Protein AF-A0A3R7Z400-F1 (afdb_monomer_lite)

Radius of gyration: 12.19 Å; chains: 1; bounding box: 22×30×29 Å

pLDDT: mean 96.58, std 5.38, range [64.12, 98.81]

Structure (mmCIF, N/CA/C/O backbone):
data_AF-A0A3R7Z400-F1
#
_entry.id   AF-A0A3R7Z400-F1
#
loop_
_atom_site.group_PDB
_atom_site.id
_atom_site.type_symbol
_atom_site.label_atom_id
_atom_site.label_alt_id
_atom_site.label_comp_id
_atom_site.label_asym_id
_atom_site.label_entity_id
_atom_site.label_seq_id
_atom_site.pdbx_PDB_ins_code
_atom_site.Cartn_x
_atom_site.Cartn_y
_atom_site.Cartn_z
_atom_site.occupancy
_atom_site.B_iso_or_equiv
_atom_site.auth_seq_id
_atom_site.auth_comp_id
_atom_site.auth_asym_id
_atom_site.auth_atom_id
_atom_site.pdbx_PDB_model_num
ATOM 1 N N . GLN A 1 1 ? 0.613 15.675 -9.054 1.00 64.12 1 GLN A N 1
ATOM 2 C CA . GLN A 1 1 ? 1.983 16.115 -8.707 1.00 64.12 1 GLN A CA 1
ATOM 3 C C . GLN A 1 1 ? 3.035 15.364 -9.514 1.00 64.12 1 GLN A C 1
ATOM 5 O O . GLN A 1 1 ? 2.798 14.200 -9.825 1.00 64.12 1 GLN A O 1
ATOM 10 N N . PRO A 1 2 ? 4.183 15.994 -9.834 1.00 85.12 2 PRO A N 1
ATOM 11 C CA . PRO A 1 2 ? 5.251 15.403 -10.651 1.00 85.12 2 PRO A CA 1
ATOM 12 C C . PRO A 1 2 ? 5.739 14.035 -10.152 1.00 85.12 2 PRO A C 1
ATOM 14 O O . PRO A 1 2 ? 5.964 13.144 -10.963 1.00 85.12 2 PRO A O 1
ATOM 17 N N . ALA A 1 3 ? 5.814 13.834 -8.829 1.00 88.69 3 ALA A N 1
ATOM 18 C CA . ALA A 1 3 ? 6.249 12.575 -8.216 1.00 88.69 3 ALA A CA 1
ATOM 19 C C . ALA A 1 3 ? 5.414 11.360 -8.661 1.00 88.69 3 ALA A C 1
ATOM 21 O O . ALA A 1 3 ? 5.973 10.337 -9.047 1.00 88.69 3 ALA A O 1
ATOM 22 N N . ARG A 1 4 ? 4.080 11.499 -8.710 1.00 92.75 4 ARG A N 1
ATOM 23 C CA . ARG A 1 4 ? 3.174 10.433 -9.172 1.00 92.75 4 ARG A CA 1
ATOM 24 C C . ARG A 1 4 ? 3.480 10.023 -10.614 1.00 92.75 4 ARG A C 1
ATOM 26 O O . ARG A 1 4 ? 3.479 8.839 -10.931 1.00 92.75 4 ARG A O 1
ATOM 33 N N . ASN A 1 5 ? 3.761 10.996 -11.479 1.00 94.25 5 ASN A N 1
ATOM 34 C CA . ASN A 1 5 ? 4.049 10.731 -12.887 1.00 94.25 5 ASN A CA 1
ATOM 35 C C . ASN A 1 5 ? 5.394 10.015 -13.060 1.00 94.25 5 ASN A C 1
ATOM 37 O O . ASN A 1 5 ? 5.481 9.093 -13.864 1.00 94.25 5 ASN A O 1
ATOM 41 N N . TYR A 1 6 ? 6.419 10.395 -12.290 1.00 95.75 6 TYR A N 1
ATOM 42 C CA . TYR A 1 6 ? 7.712 9.706 -12.325 1.00 95.75 6 TYR A CA 1
ATOM 43 C C . TYR A 1 6 ? 7.610 8.261 -11.843 1.00 95.75 6 TYR A C 1
ATOM 45 O O . TYR A 1 6 ? 8.155 7.376 -12.494 1.00 95.75 6 TYR A O 1
ATOM 53 N N . LEU A 1 7 ? 6.875 8.014 -10.755 1.00 96.31 7 LEU A N 1
ATOM 54 C CA . LEU A 1 7 ? 6.661 6.660 -10.245 1.00 96.31 7 LEU A CA 1
ATOM 55 C C . LEU A 1 7 ? 5.898 5.788 -11.247 1.00 96.31 7 LEU A C 1
ATOM 57 O O . LEU A 1 7 ? 6.312 4.665 -11.502 1.00 96.31 7 LEU A O 1
ATOM 61 N N . ARG A 1 8 ? 4.844 6.320 -11.880 1.00 95.75 8 ARG A N 1
ATOM 62 C CA . ARG A 1 8 ? 4.106 5.595 -12.927 1.00 95.75 8 ARG A CA 1
ATOM 63 C C . ARG A 1 8 ? 4.973 5.272 -14.138 1.00 95.75 8 ARG A C 1
ATOM 65 O O . ARG A 1 8 ? 4.973 4.138 -14.588 1.00 95.75 8 ARG A O 1
ATOM 72 N N . LYS A 1 9 ? 5.744 6.242 -14.630 1.00 96.94 9 LYS A N 1
ATOM 73 C CA . LYS A 1 9 ? 6.653 6.013 -15.758 1.00 96.94 9 LYS A CA 1
ATOM 74 C C . LYS A 1 9 ? 7.751 5.006 -15.409 1.00 96.94 9 LYS A C 1
ATOM 76 O O . LYS A 1 9 ? 8.128 4.204 -16.249 1.00 96.94 9 LYS A O 1
ATOM 81 N N . GLY A 1 10 ? 8.278 5.055 -14.185 1.00 95.94 10 GLY A N 1
ATOM 82 C CA . GLY A 1 10 ? 9.242 4.064 -13.708 1.00 95.94 10 GLY A CA 1
ATOM 83 C C . GLY A 1 10 ? 8.645 2.660 -13.699 1.00 95.94 10 GLY A C 1
ATOM 84 O O . GLY A 1 10 ? 9.270 1.730 -14.192 1.00 95.94 10 GLY A O 1
ATOM 85 N N . TRP A 1 11 ? 7.401 2.537 -13.248 1.00 96.88 11 TRP A N 1
ATOM 86 C CA . TRP A 1 11 ? 6.688 1.267 -13.239 1.00 96.88 11 TRP A CA 1
ATOM 87 C C . TRP A 1 11 ? 6.368 0.733 -14.638 1.00 96.88 11 TRP A C 1
ATOM 89 O O . TRP A 1 11 ? 6.474 -0.460 -14.878 1.00 96.88 11 TRP A O 1
ATOM 99 N N . GLU A 1 12 ? 6.050 1.607 -15.594 1.00 96.81 12 GLU A N 1
ATOM 100 C CA . GLU A 1 12 ? 5.898 1.217 -17.004 1.00 96.81 12 GLU A CA 1
ATOM 101 C C . GLU A 1 12 ? 7.188 0.611 -17.588 1.00 96.81 12 GLU A C 1
ATOM 103 O O . GLU A 1 12 ? 7.119 -0.215 -18.496 1.00 96.81 12 GLU A O 1
ATOM 108 N N . LEU A 1 13 ? 8.360 1.017 -17.084 1.00 97.81 13 LEU A N 1
ATOM 109 C CA . LEU A 1 13 ? 9.662 0.495 -17.513 1.00 97.81 13 LEU A CA 1
ATOM 110 C C . LEU A 1 13 ? 10.070 -0.789 -16.778 1.00 97.81 13 LEU A C 1
ATOM 112 O O . LEU A 1 13 ? 10.866 -1.558 -17.312 1.00 97.81 13 LEU A O 1
ATOM 116 N N . ASP A 1 14 ? 9.556 -1.001 -15.570 1.00 96.81 14 ASP A N 1
ATOM 117 C CA . ASP A 1 14 ? 9.875 -2.134 -14.700 1.00 96.81 14 ASP A CA 1
ATOM 118 C C . ASP A 1 14 ? 8.599 -2.596 -13.960 1.00 96.81 14 ASP A C 1
ATOM 120 O O . ASP A 1 14 ? 8.398 -2.274 -12.782 1.00 96.81 14 ASP A O 1
ATOM 124 N N . PRO A 1 15 ? 7.684 -3.290 -14.672 1.00 96.06 15 PRO A N 1
ATOM 125 C CA . PRO A 1 15 ? 6.342 -3.617 -14.182 1.00 96.06 15 PRO A CA 1
ATOM 126 C C . PRO A 1 15 ? 6.334 -4.596 -13.005 1.00 96.06 15 PRO A C 1
ATOM 128 O O . PRO A 1 15 ? 5.387 -4.588 -12.220 1.00 96.06 15 PRO A O 1
ATOM 131 N N . ASP A 1 16 ? 7.391 -5.395 -12.852 1.00 96.75 16 ASP A N 1
ATOM 132 C CA . ASP A 1 16 ? 7.500 -6.434 -11.822 1.00 96.75 16 ASP A CA 1
ATOM 133 C C . ASP A 1 16 ? 8.034 -5.892 -10.485 1.00 96.75 16 ASP A C 1
ATOM 135 O O . ASP A 1 16 ? 8.084 -6.600 -9.476 1.00 96.75 16 ASP A O 1
ATOM 139 N N . ASN A 1 17 ? 8.411 -4.614 -10.439 1.00 97.62 17 ASN A N 1
ATOM 140 C CA . ASN A 1 17 ? 8.994 -4.002 -9.259 1.00 97.62 17 ASN A CA 1
ATOM 141 C C . ASN A 1 17 ? 7.935 -3.403 -8.329 1.00 97.62 17 ASN A C 1
ATOM 143 O O . ASN A 1 17 ? 7.465 -2.274 -8.496 1.00 97.62 17 ASN A O 1
ATOM 147 N N . ALA A 1 18 ? 7.625 -4.151 -7.269 1.00 97.75 18 ALA A N 1
ATOM 148 C CA . ALA A 1 18 ? 6.638 -3.784 -6.256 1.00 97.75 18 ALA A CA 1
ATOM 149 C C . ALA A 1 18 ? 6.970 -2.491 -5.476 1.00 97.75 18 ALA A C 1
ATOM 151 O O . ALA A 1 18 ? 6.107 -1.963 -4.767 1.00 97.75 18 ALA A O 1
ATOM 152 N N . LEU A 1 19 ? 8.185 -1.935 -5.599 1.00 97.88 19 LEU A N 1
ATOM 153 C CA . LEU A 1 19 ? 8.531 -0.654 -4.975 1.00 97.88 19 LEU A CA 1
ATOM 154 C C . LEU A 1 19 ? 7.784 0.526 -5.603 1.00 97.88 19 LEU A C 1
ATOM 156 O O . LEU A 1 19 ? 7.559 1.522 -4.911 1.00 97.88 19 LEU A O 1
ATOM 160 N N . PHE A 1 20 ? 7.377 0.439 -6.873 1.00 98.31 20 PHE A N 1
ATOM 161 C CA . PHE A 1 20 ? 6.591 1.499 -7.506 1.00 98.31 20 PHE A CA 1
ATOM 162 C C . PHE A 1 20 ? 5.186 1.632 -6.911 1.00 98.31 20 PHE A C 1
ATOM 164 O O . PHE A 1 20 ? 4.885 2.721 -6.408 1.00 98.31 20 PHE A O 1
ATOM 171 N N . PRO A 1 21 ? 4.341 0.581 -6.880 1.00 98.31 21 PRO A N 1
ATOM 172 C CA . PRO A 1 21 ? 3.054 0.657 -6.199 1.00 98.31 21 PRO A CA 1
ATOM 173 C C . PRO A 1 21 ? 3.219 0.946 -4.702 1.00 98.31 21 PRO A C 1
ATOM 175 O O . PRO A 1 21 ? 2.480 1.764 -4.165 1.00 98.31 21 PRO A O 1
ATOM 178 N N . TYR A 1 22 ? 4.250 0.421 -4.026 1.00 98.69 22 TYR A N 1
ATOM 179 C CA . TYR A 1 22 ? 4.537 0.812 -2.638 1.00 98.69 22 TYR A CA 1
ATOM 180 C C . TYR A 1 22 ? 4.715 2.331 -2.485 1.00 98.69 22 TYR A C 1
ATOM 182 O O . TYR A 1 22 ? 4.062 2.964 -1.656 1.00 98.69 22 TYR A O 1
ATOM 190 N N . SER A 1 23 ? 5.572 2.929 -3.315 1.00 98.44 23 SER A N 1
ATOM 191 C CA . SER A 1 23 ? 5.891 4.360 -3.261 1.00 98.44 23 SER A CA 1
ATOM 192 C C . SER A 1 23 ? 4.700 5.231 -3.660 1.00 98.44 23 SER A C 1
ATOM 194 O O . SER A 1 23 ? 4.485 6.284 -3.063 1.00 98.44 23 SER A O 1
ATOM 196 N N . LEU A 1 24 ? 3.902 4.791 -4.641 1.00 98.25 24 LEU A N 1
ATOM 197 C CA . LEU A 1 24 ? 2.638 5.438 -4.992 1.00 9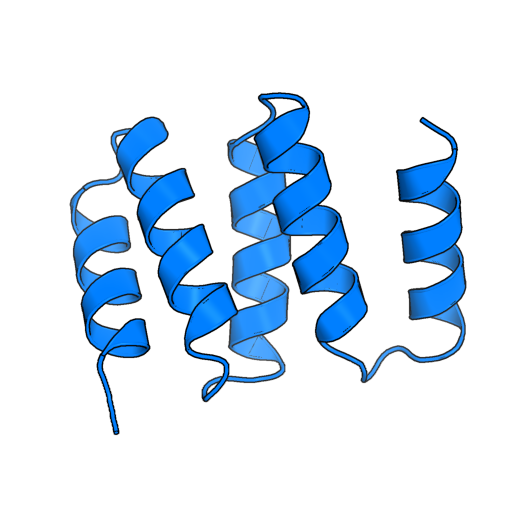8.25 24 LEU A CA 1
ATOM 198 C C . LEU A 1 24 ? 1.667 5.391 -3.813 1.00 98.25 24 LEU A C 1
ATOM 200 O O . LEU A 1 24 ? 1.104 6.421 -3.464 1.00 98.25 24 LEU A O 1
ATOM 204 N N . GLY A 1 25 ? 1.533 4.244 -3.149 1.00 98.44 25 GLY A N 1
ATOM 205 C CA . GLY A 1 25 ? 0.696 4.088 -1.965 1.00 98.44 25 GLY A CA 1
ATOM 206 C C . GLY A 1 25 ? 1.059 5.057 -0.840 1.00 98.44 25 GLY A C 1
ATOM 207 O O . GLY A 1 25 ? 0.179 5.726 -0.299 1.00 98.44 25 GLY A O 1
ATOM 208 N N . LEU A 1 26 ? 2.353 5.200 -0.536 1.00 98.56 26 LEU A N 1
ATOM 209 C CA . LEU A 1 26 ? 2.828 6.174 0.455 1.00 98.56 26 LEU A CA 1
ATOM 210 C C . LEU A 1 26 ? 2.536 7.614 0.038 1.00 98.56 26 LEU A C 1
ATOM 212 O O . LEU A 1 26 ? 2.020 8.387 0.840 1.00 98.56 26 LEU A O 1
ATOM 216 N N . LEU A 1 27 ? 2.804 7.957 -1.224 1.00 98.12 27 LEU A N 1
ATOM 217 C CA . LEU A 1 27 ? 2.532 9.291 -1.751 1.00 98.12 27 LEU A CA 1
ATOM 218 C C . LEU A 1 27 ? 1.040 9.642 -1.659 1.00 98.12 27 LEU A C 1
ATOM 220 O O . LEU A 1 27 ? 0.690 10.765 -1.312 1.00 98.12 27 LEU A O 1
ATOM 224 N N . GLU A 1 28 ? 0.143 8.705 -1.965 1.00 98.19 28 GLU A N 1
ATOM 225 C CA . GLU A 1 28 ? -1.297 8.939 -1.831 1.00 98.19 28 GLU A CA 1
ATOM 226 C C . GLU A 1 28 ? -1.731 9.109 -0.374 1.00 98.19 28 GLU A C 1
ATOM 228 O O . GLU A 1 28 ? -2.558 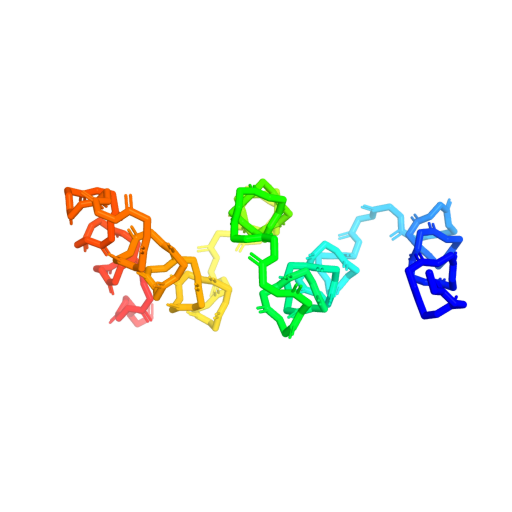9.978 -0.093 1.00 98.19 28 GLU A O 1
ATOM 233 N N . ALA A 1 29 ? -1.145 8.339 0.549 1.00 97.94 29 ALA A N 1
ATOM 234 C CA . ALA A 1 29 ? -1.409 8.483 1.977 1.00 97.94 29 ALA A CA 1
ATOM 235 C C . ALA A 1 29 ? -0.959 9.858 2.496 1.00 97.94 29 ALA A C 1
ATOM 237 O O . ALA A 1 29 ? -1.713 10.517 3.208 1.00 97.94 29 ALA A O 1
ATOM 238 N N . GLU A 1 30 ? 0.222 10.331 2.086 1.00 96.94 30 GLU A N 1
ATOM 239 C CA . GLU A 1 30 ? 0.724 11.675 2.410 1.00 96.94 30 GLU A CA 1
ATOM 240 C C . GLU A 1 30 ? -0.173 12.788 1.855 1.00 96.94 30 GLU A C 1
ATOM 242 O O . GLU A 1 30 ? -0.348 13.829 2.488 1.00 96.94 30 GLU A O 1
ATOM 247 N N . LEU A 1 31 ? -0.777 12.564 0.686 1.00 96.38 31 LEU A N 1
ATOM 248 C CA . LEU A 1 31 ? -1.737 13.484 0.072 1.00 96.38 31 LEU A CA 1
ATOM 249 C C . LEU A 1 31 ? -3.154 13.371 0.665 1.00 96.38 31 LEU A C 1
ATOM 251 O O . LEU A 1 31 ? -4.047 14.101 0.235 1.00 96.38 31 LEU A O 1
ATOM 255 N N . GLY A 1 32 ? -3.370 12.471 1.628 1.00 96.88 32 GLY A N 1
ATOM 256 C CA . GLY A 1 32 ? -4.655 12.242 2.290 1.00 96.88 32 GLY A CA 1
ATOM 257 C C . GLY A 1 32 ? -5.659 11.418 1.477 1.00 96.88 32 GLY A C 1
ATOM 258 O O . GLY A 1 32 ? -6.777 11.194 1.939 1.00 96.88 32 GLY A O 1
ATOM 2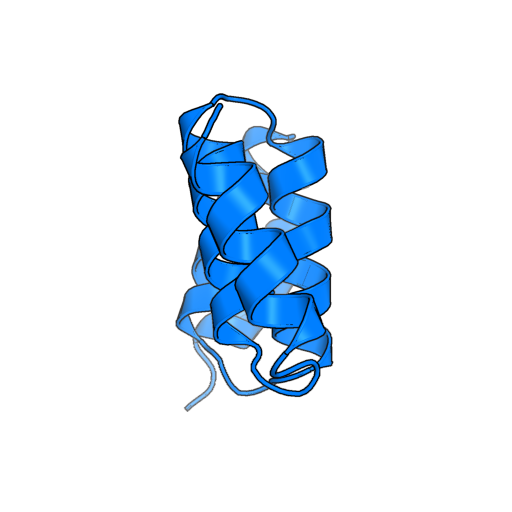59 N N . ASP A 1 33 ? -5.286 10.927 0.292 1.00 98.06 33 ASP A N 1
ATOM 260 C CA . ASP A 1 33 ? -6.136 10.040 -0.506 1.00 98.06 33 ASP A CA 1
ATOM 261 C C . ASP A 1 33 ? -5.911 8.582 -0.098 1.00 98.06 33 ASP A C 1
ATOM 263 O O . ASP A 1 33 ? -5.303 7.771 -0.802 1.00 98.06 33 ASP A O 1
ATOM 267 N N . LEU A 1 34 ? -6.405 8.257 1.095 1.00 98.25 34 LEU A N 1
ATOM 268 C CA . LEU A 1 34 ? -6.243 6.939 1.702 1.00 98.25 34 LEU A CA 1
ATOM 269 C C . LEU A 1 34 ? -6.849 5.819 0.848 1.00 98.25 34 LEU A C 1
ATOM 271 O O . LEU A 1 34 ? -6.333 4.704 0.846 1.00 98.25 34 LEU A O 1
ATOM 275 N N . SER A 1 35 ? -7.913 6.104 0.093 1.00 98.31 35 SER A N 1
ATOM 276 C CA . SER A 1 35 ? -8.534 5.130 -0.808 1.00 98.31 35 SER A CA 1
ATOM 277 C C . SER A 1 35 ? -7.583 4.724 -1.933 1.00 98.31 35 SER A C 1
ATOM 279 O O . SER A 1 35 ? -7.425 3.532 -2.197 1.00 98.31 35 SER A O 1
ATOM 281 N N . ARG A 1 36 ? -6.899 5.687 -2.572 1.00 98.12 36 ARG A N 1
ATOM 282 C CA . ARG A 1 36 ? -5.856 5.356 -3.556 1.00 98.12 36 ARG A CA 1
ATOM 283 C C . ARG A 1 36 ? -4.630 4.723 -2.903 1.00 98.12 36 ARG A C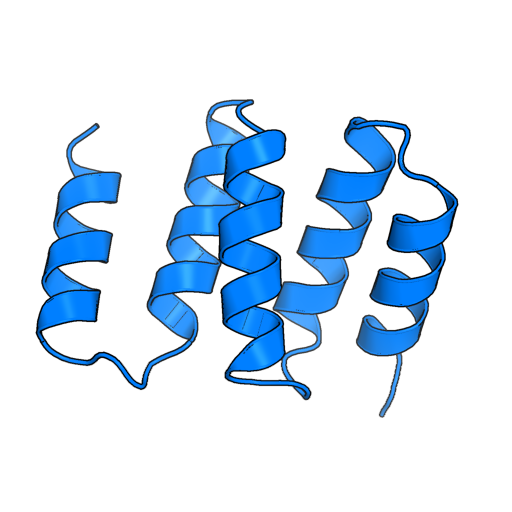 1
ATOM 285 O O . ARG A 1 36 ? -4.042 3.823 -3.498 1.00 98.12 36 ARG A O 1
ATOM 292 N N . ALA A 1 37 ? -4.266 5.155 -1.696 1.00 98.69 37 ALA A N 1
ATOM 293 C CA . ALA A 1 37 ? -3.161 4.561 -0.949 1.00 98.69 37 ALA A CA 1
ATOM 294 C C . ALA A 1 37 ? -3.371 3.060 -0.728 1.00 98.69 37 ALA A C 1
ATOM 296 O O . ALA A 1 37 ? -2.480 2.269 -1.026 1.00 98.69 37 ALA A O 1
ATOM 297 N N . VAL A 1 38 ? -4.568 2.673 -0.274 1.00 98.81 38 VAL A N 1
ATOM 298 C CA . VAL A 1 38 ? -4.971 1.271 -0.122 1.00 98.81 38 VAL A CA 1
ATOM 299 C C . VAL A 1 38 ? -4.795 0.512 -1.431 1.00 98.81 38 VAL A C 1
ATOM 301 O O . VAL A 1 38 ? -4.097 -0.492 -1.425 1.00 98.81 38 VAL A O 1
ATOM 304 N N . GLY A 1 39 ? -5.348 1.007 -2.544 1.00 98.62 39 GLY A N 1
ATOM 305 C CA . GLY A 1 39 ? -5.288 0.289 -3.821 1.00 98.62 39 GLY A CA 1
ATOM 306 C C . GLY A 1 39 ? -3.855 -0.025 -4.264 1.00 98.62 39 GLY A C 1
ATOM 307 O O . GLY A 1 39 ? -3.541 -1.163 -4.599 1.00 98.62 39 GLY A O 1
ATOM 308 N N . TYR A 1 40 ? -2.953 0.956 -4.181 1.00 98.69 40 TYR A N 1
ATOM 309 C CA . TYR A 1 40 ? -1.549 0.736 -4.534 1.00 98.69 40 TYR A CA 1
ATOM 310 C C . TYR A 1 40 ? -0.806 -0.160 -3.531 1.00 98.69 40 TYR A C 1
ATOM 312 O O . TYR A 1 40 ? 0.051 -0.953 -3.917 1.00 98.69 40 TYR A O 1
ATOM 320 N N . LEU A 1 41 ? -1.118 -0.062 -2.238 1.00 98.81 41 LEU A N 1
ATOM 321 C CA . LEU A 1 41 ? -0.512 -0.928 -1.227 1.00 98.81 41 LEU A CA 1
ATOM 322 C C . LEU A 1 41 ? -1.004 -2.379 -1.350 1.00 98.81 41 LEU A C 1
ATOM 324 O O . LEU A 1 41 ? -0.205 -3.287 -1.148 1.00 98.81 41 LEU A O 1
ATOM 328 N N . GLU A 1 42 ? -2.264 -2.609 -1.722 1.00 98.75 42 GLU A N 1
ATOM 329 C CA . GLU A 1 42 ? -2.791 -3.941 -2.052 1.00 98.75 42 GLU A CA 1
ATOM 330 C C . GLU A 1 42 ? -2.109 -4.537 -3.283 1.00 98.75 42 GLU A C 1
ATOM 332 O O . GLU A 1 42 ? -1.777 -5.720 -3.300 1.00 98.75 42 GLU A O 1
ATOM 337 N N . GLU A 1 43 ? -1.854 -3.725 -4.304 1.00 98.44 43 GLU A N 1
ATOM 338 C CA . GLU A 1 43 ? -1.136 -4.179 -5.491 1.00 98.44 43 GLU A CA 1
ATOM 339 C C . GLU A 1 43 ? 0.309 -4.561 -5.159 1.00 98.44 43 GLU A C 1
ATOM 341 O O . GLU A 1 43 ? 0.779 -5.636 -5.530 1.00 98.44 43 GLU A O 1
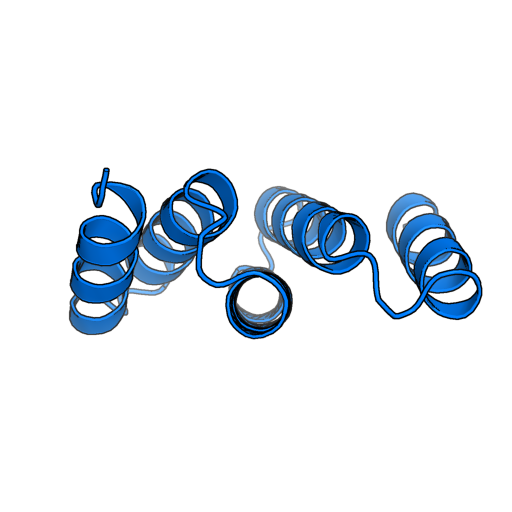ATOM 346 N N . CYS A 1 44 ? 0.983 -3.742 -4.350 1.00 98.62 44 CYS A N 1
ATOM 347 C CA . CYS A 1 44 ? 2.306 -4.059 -3.830 1.00 98.62 44 CYS A CA 1
ATOM 348 C C . CYS A 1 44 ? 2.320 -5.388 -3.056 1.00 98.62 44 CYS A C 1
ATOM 350 O O . CYS A 1 44 ? 3.200 -6.219 -3.281 1.00 98.62 44 CYS A O 1
ATOM 352 N N . THR A 1 45 ? 1.346 -5.623 -2.171 1.00 98.44 45 THR A N 1
ATOM 353 C CA . THR A 1 45 ? 1.291 -6.862 -1.384 1.00 98.44 45 THR A CA 1
ATOM 354 C C . THR A 1 45 ? 0.837 -8.080 -2.189 1.00 98.44 45 THR A C 1
ATOM 356 O O . THR A 1 45 ? 1.155 -9.208 -1.811 1.00 98.44 45 THR A O 1
ATOM 359 N N . ALA A 1 46 ? 0.128 -7.884 -3.302 1.00 98.19 46 ALA A N 1
ATOM 360 C CA . ALA A 1 46 ? -0.180 -8.943 -4.256 1.00 98.19 46 ALA A CA 1
ATOM 361 C C . ALA A 1 46 ? 1.060 -9.359 -5.062 1.00 98.19 46 ALA A C 1
ATOM 363 O O . ALA A 1 46 ? 1.288 -10.554 -5.250 1.00 98.19 46 ALA A O 1
ATOM 364 N N . MET A 1 47 ? 1.875 -8.390 -5.493 1.00 97.75 47 MET A N 1
ATOM 365 C CA . MET A 1 47 ? 3.139 -8.639 -6.198 1.00 97.75 47 MET A CA 1
ATOM 366 C C . MET A 1 47 ? 4.199 -9.246 -5.278 1.00 97.75 47 MET A C 1
ATOM 368 O O . MET A 1 47 ? 4.906 -10.173 -5.664 1.00 97.75 47 MET A O 1
ATOM 372 N N . GLN A 1 48 ? 4.298 -8.730 -4.051 1.00 97.62 48 GLN A N 1
ATOM 373 C CA . GLN A 1 48 ? 5.291 -9.146 -3.073 1.00 97.62 48 GLN A CA 1
ATOM 374 C C . GLN A 1 48 ? 4.630 -9.462 -1.714 1.00 97.62 48 GLN A C 1
ATOM 376 O O . GLN A 1 48 ? 4.591 -8.620 -0.808 1.00 97.62 48 GLN A O 1
ATOM 381 N N . PRO A 1 49 ? 4.113 -10.695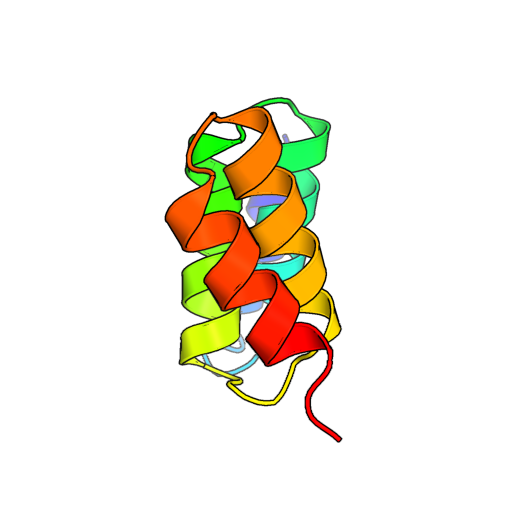 -1.535 1.00 97.31 49 PRO A N 1
ATOM 382 C CA . PRO A 1 49 ? 3.377 -11.080 -0.330 1.00 97.31 49 PRO A CA 1
ATOM 383 C C . PRO A 1 49 ? 4.193 -11.065 0.967 1.00 97.31 49 PRO A C 1
ATOM 385 O O . PRO A 1 49 ? 3.595 -11.001 2.043 1.00 97.31 49 PRO A O 1
ATOM 388 N N . ASP A 1 50 ? 5.522 -11.126 0.883 1.00 96.38 50 ASP A N 1
ATOM 389 C CA . ASP A 1 50 ? 6.462 -11.070 2.010 1.00 96.38 50 ASP A CA 1
ATOM 390 C C . ASP A 1 50 ? 6.921 -9.638 2.346 1.00 96.38 50 ASP A C 1
ATOM 392 O O . ASP A 1 50 ? 7.717 -9.427 3.262 1.00 96.38 50 ASP A O 1
ATOM 396 N N . PHE A 1 51 ? 6.393 -8.616 1.660 1.00 97.44 51 PHE A N 1
ATOM 397 C CA . PHE A 1 51 ? 6.783 -7.233 1.904 1.00 97.44 51 PHE A CA 1
ATOM 398 C C . PHE A 1 51 ? 6.112 -6.660 3.163 1.00 97.44 51 PHE A C 1
ATOM 400 O O . PHE A 1 51 ? 5.135 -5.909 3.108 1.00 97.44 51 PHE A O 1
ATOM 407 N N . SER A 1 52 ? 6.672 -6.963 4.335 1.00 97.69 52 SER A N 1
ATOM 408 C CA . SER A 1 52 ? 6.098 -6.593 5.638 1.00 97.69 52 SER A CA 1
ATOM 409 C C . SER A 1 52 ? 5.819 -5.094 5.805 1.00 97.69 52 SER A C 1
ATOM 411 O O . SER A 1 52 ? 4.828 -4.715 6.428 1.00 97.69 52 SER A O 1
ATOM 413 N N . ARG A 1 53 ? 6.647 -4.220 5.211 1.00 98.12 53 ARG A N 1
ATOM 414 C CA . ARG A 1 53 ? 6.427 -2.760 5.246 1.00 98.12 53 ARG A CA 1
ATOM 415 C C . ARG A 1 53 ? 5.185 -2.331 4.457 1.00 98.12 53 ARG A C 1
ATOM 417 O O . ARG A 1 53 ? 4.475 -1.437 4.913 1.00 98.12 53 ARG A O 1
ATOM 424 N N . ALA A 1 54 ? 4.895 -2.968 3.322 1.00 98.44 54 ALA A N 1
ATOM 425 C CA . ALA A 1 54 ? 3.687 -2.690 2.548 1.00 98.44 54 ALA A CA 1
ATOM 426 C C . ALA A 1 54 ? 2.433 -3.104 3.330 1.00 98.44 54 ALA A C 1
ATOM 428 O O . ALA A 1 54 ? 1.516 -2.301 3.482 1.00 98.44 54 ALA A O 1
ATOM 429 N N . TRP A 1 55 ? 2.445 -4.293 3.942 1.00 98.62 55 TRP A N 1
ATOM 430 C CA . TRP A 1 55 ? 1.364 -4.751 4.821 1.00 98.62 55 TRP A CA 1
ATOM 431 C C . TRP A 1 55 ? 1.145 -3.843 6.034 1.00 98.62 55 TRP A C 1
ATOM 433 O O . TRP A 1 55 ? 0.003 -3.560 6.398 1.00 98.62 55 TRP A O 1
ATOM 443 N N . TYR A 1 56 ? 2.223 -3.353 6.650 1.00 98.62 56 TYR A N 1
ATOM 444 C CA . TYR A 1 56 ? 2.130 -2.412 7.763 1.00 98.62 56 TYR A CA 1
ATOM 445 C C . TYR A 1 56 ? 1.445 -1.109 7.333 1.00 98.62 56 TYR A C 1
ATOM 447 O O . TYR A 1 56 ? 0.455 -0.710 7.945 1.00 98.62 56 TYR A O 1
ATOM 455 N N . ASN A 1 57 ? 1.898 -0.484 6.245 1.00 98.75 57 ASN A N 1
ATOM 456 C CA . ASN A 1 57 ? 1.297 0.760 5.757 1.00 98.75 57 ASN A CA 1
ATOM 457 C C . ASN A 1 57 ? -0.141 0.558 5.259 1.00 98.75 57 ASN A C 1
ATOM 459 O O . ASN A 1 57 ? -0.990 1.418 5.490 1.00 98.75 57 ASN A O 1
ATOM 463 N N . LEU A 1 58 ? -0.447 -0.603 4.671 1.00 98.75 58 LEU A N 1
ATOM 464 C CA . LEU A 1 58 ? -1.810 -0.976 4.296 1.00 98.75 58 LEU A CA 1
ATOM 465 C C . LEU A 1 58 ? -2.714 -1.058 5.532 1.00 98.75 58 LEU A C 1
ATOM 467 O O . LEU A 1 58 ? -3.827 -0.538 5.518 1.00 98.75 58 LEU A O 1
ATOM 471 N N . SER A 1 59 ? -2.218 -1.636 6.633 1.00 98.81 59 SER A N 1
ATOM 472 C CA . SER A 1 59 ? -2.969 -1.694 7.892 1.00 98.81 59 SER A CA 1
ATOM 473 C C . SER A 1 59 ? -3.280 -0.306 8.460 1.00 98.81 59 SER A C 1
ATOM 475 O O . SER A 1 59 ? -4.391 -0.071 8.936 1.00 98.81 59 SER A O 1
ATOM 477 N N . LEU A 1 60 ? -2.333 0.634 8.362 1.00 98.62 60 LEU A N 1
ATOM 478 C CA . LEU A 1 60 ? -2.530 2.010 8.815 1.00 98.62 60 LEU A CA 1
ATOM 479 C C . LEU A 1 60 ? -3.562 2.740 7.952 1.00 98.62 60 LEU A C 1
ATOM 481 O O . LEU A 1 60 ? -4.455 3.390 8.496 1.00 98.62 60 LEU A O 1
ATOM 485 N N . ALA A 1 61 ? -3.471 2.601 6.627 1.00 98.62 61 ALA A N 1
ATOM 486 C CA . ALA A 1 61 ? -4.422 3.198 5.695 1.00 98.62 61 ALA A CA 1
ATOM 487 C C . ALA A 1 61 ? -5.842 2.647 5.912 1.00 98.62 61 ALA A C 1
ATOM 489 O O . ALA A 1 61 ? -6.804 3.413 5.974 1.00 98.62 61 ALA A O 1
ATOM 490 N N . TYR A 1 62 ? -5.975 1.334 6.129 1.00 98.75 62 TYR A N 1
ATOM 491 C CA . TYR A 1 62 ? -7.253 0.719 6.481 1.00 98.75 62 TYR A CA 1
ATOM 492 C C . TYR A 1 62 ? -7.834 1.233 7.790 1.00 98.75 62 TYR A C 1
ATOM 494 O O . TYR A 1 62 ? -9.026 1.533 7.848 1.00 98.75 62 TYR A O 1
ATOM 502 N N . ASN A 1 63 ? -7.006 1.374 8.823 1.00 98.56 63 ASN A N 1
ATOM 503 C CA . ASN A 1 63 ? -7.449 1.887 10.112 1.00 98.56 63 ASN A CA 1
ATOM 504 C C . ASN A 1 63 ? -7.987 3.323 9.985 1.00 98.56 63 ASN A C 1
ATOM 506 O O . ASN A 1 63 ? -9.095 3.602 10.434 1.00 98.56 63 ASN A O 1
ATOM 510 N N . GLN A 1 64 ? -7.265 4.199 9.279 1.00 98.19 64 GLN A N 1
ATOM 511 C CA . GLN A 1 64 ? -7.704 5.581 9.054 1.00 98.19 64 GLN A CA 1
ATOM 512 C C . GLN A 1 64 ? -9.009 5.678 8.244 1.00 98.19 64 GLN A C 1
ATOM 514 O O . GLN A 1 64 ? -9.778 6.617 8.433 1.00 98.19 64 GLN A O 1
ATOM 519 N N . LEU A 1 65 ? -9.295 4.694 7.386 1.00 98.38 65 LEU A N 1
ATOM 520 C CA . LEU A 1 65 ? -10.563 4.579 6.656 1.00 98.38 65 LEU A CA 1
ATOM 521 C C . LEU A 1 65 ? -11.693 3.912 7.464 1.00 98.38 65 LEU A C 1
ATOM 523 O O . LEU A 1 65 ? -12.789 3.729 6.937 1.00 98.38 65 LEU A O 1
ATOM 527 N N . GLY A 1 66 ? -11.449 3.502 8.713 1.00 98.31 66 GLY A N 1
ATOM 528 C CA . GLY A 1 66 ? -12.419 2.771 9.537 1.00 98.31 66 GLY A CA 1
ATOM 529 C C . GLY A 1 66 ? -12.624 1.306 9.125 1.00 98.31 66 GLY A C 1
ATOM 530 O O . GLY A 1 66 ? -13.549 0.647 9.601 1.00 98.31 66 GLY A O 1
ATOM 531 N N . ARG A 1 67 ? -11.762 0.768 8.254 1.00 98.44 67 ARG A N 1
ATOM 532 C CA . ARG A 1 67 ? -11.780 -0.625 7.776 1.00 98.44 67 ARG A CA 1
ATOM 533 C C . ARG A 1 67 ? -11.029 -1.534 8.752 1.00 98.44 67 ARG A C 1
ATOM 535 O O . ARG A 1 67 ? -9.983 -2.104 8.444 1.00 98.44 67 ARG A O 1
ATOM 542 N N . THR A 1 68 ? -11.540 -1.622 9.981 1.00 97.94 68 THR A N 1
ATOM 543 C CA . THR A 1 68 ? -10.837 -2.236 11.123 1.00 97.94 68 THR A CA 1
ATOM 544 C C . THR A 1 68 ? -10.486 -3.707 10.902 1.00 97.94 68 THR A C 1
ATOM 546 O O . THR A 1 68 ? -9.391 -4.135 11.260 1.00 97.94 68 THR A O 1
ATOM 549 N N . LYS A 1 69 ? -11.376 -4.488 10.273 1.00 98.38 69 LYS A N 1
ATOM 550 C CA . LYS A 1 69 ? -11.133 -5.920 10.028 1.00 98.38 69 LYS A CA 1
ATOM 551 C C . LYS A 1 69 ? -9.974 -6.131 9.056 1.00 98.38 69 LYS A C 1
ATOM 553 O O . LYS A 1 69 ? -9.107 -6.966 9.301 1.00 98.38 69 LYS A O 1
ATOM 558 N N . GLU A 1 70 ? -9.939 -5.371 7.968 1.00 98.56 70 GLU A N 1
ATOM 559 C CA . GLU A 1 70 ? -8.857 -5.436 6.988 1.00 98.56 70 GLU A CA 1
ATOM 560 C C . GLU A 1 70 ? -7.536 -4.920 7.568 1.00 98.56 70 GLU A C 1
ATOM 562 O O . GLU A 1 70 ? -6.482 -5.503 7.307 1.00 98.56 70 GLU A O 1
ATOM 567 N N . ALA A 1 71 ? -7.586 -3.894 8.425 1.00 98.62 71 ALA A N 1
ATOM 568 C CA . ALA A 1 71 ? -6.414 -3.404 9.143 1.00 98.62 71 ALA A CA 1
ATOM 569 C C . ALA A 1 71 ? -5.775 -4.497 10.016 1.00 98.62 71 ALA A C 1
ATOM 571 O O . ALA A 1 71 ? -4.564 -4.711 9.948 1.00 98.62 71 ALA A O 1
ATOM 572 N N . GLU A 1 72 ? -6.572 -5.232 10.797 1.00 98.50 72 GLU A N 1
ATOM 573 C CA . GLU A 1 72 ? -6.082 -6.343 11.623 1.00 98.50 72 GLU A CA 1
ATOM 574 C C . GLU A 1 72 ? -5.461 -7.459 10.778 1.00 98.50 72 GLU A C 1
ATOM 576 O O . GLU A 1 72 ? -4.382 -7.965 11.098 1.00 98.50 72 GLU A O 1
ATOM 581 N N . GLN A 1 73 ? -6.103 -7.826 9.666 1.00 98.12 73 GLN A N 1
ATOM 582 C CA . GLN A 1 73 ? -5.575 -8.837 8.750 1.00 98.12 73 GLN A CA 1
ATOM 583 C C . GLN A 1 73 ? -4.231 -8.412 8.146 1.00 98.12 73 GLN A C 1
ATOM 585 O O . GLN A 1 73 ? -3.282 -9.201 8.155 1.00 98.12 73 GLN A O 1
ATOM 590 N N . ALA A 1 74 ? -4.128 -7.169 7.673 1.00 98.31 74 ALA A N 1
ATOM 591 C CA . ALA A 1 74 ? -2.894 -6.620 7.123 1.00 98.31 74 ALA A CA 1
ATOM 592 C C . ALA A 1 74 ? -1.785 -6.538 8.187 1.00 98.31 74 ALA A C 1
ATOM 594 O O . ALA A 1 74 ? -0.657 -6.962 7.936 1.00 98.31 74 ALA A O 1
ATOM 595 N N . MET A 1 75 ? -2.103 -6.110 9.413 1.00 98.31 75 MET A N 1
ATOM 596 C CA . MET A 1 75 ? -1.144 -6.078 10.525 1.00 98.31 75 MET A CA 1
ATOM 597 C C . MET A 1 75 ? -0.639 -7.484 10.884 1.00 98.31 75 MET A C 1
ATOM 599 O O . MET A 1 75 ? 0.549 -7.676 11.146 1.00 98.31 75 MET A O 1
ATOM 603 N N . ASN A 1 76 ? -1.515 -8.490 10.851 1.00 97.69 76 ASN A N 1
ATOM 604 C CA . ASN A 1 76 ? -1.122 -9.879 11.078 1.00 97.69 76 ASN A CA 1
ATOM 605 C C . ASN A 1 76 ? -0.182 -10.400 9.989 1.00 97.69 76 ASN A C 1
ATOM 607 O O . ASN A 1 76 ? 0.719 -11.174 10.301 1.00 97.69 76 ASN A O 1
ATOM 611 N N . ARG A 1 77 ? -0.357 -9.979 8.728 1.00 97.75 77 ARG A N 1
ATOM 612 C CA . ARG A 1 77 ? 0.590 -10.291 7.645 1.00 97.75 77 ARG A CA 1
ATOM 613 C C . ARG A 1 77 ? 1.934 -9.597 7.852 1.00 97.75 77 ARG A C 1
ATOM 615 O O . ARG A 1 77 ? 2.956 -10.257 7.720 1.00 97.75 77 ARG A O 1
ATOM 622 N N . ALA A 1 78 ? 1.933 -8.327 8.257 1.00 97.12 78 ALA A N 1
ATOM 623 C CA . ALA A 1 78 ? 3.151 -7.547 8.484 1.00 97.12 78 ALA A CA 1
ATOM 624 C C . ALA A 1 78 ? 4.075 -8.130 9.569 1.00 97.12 78 ALA A C 1
ATOM 626 O O . ALA A 1 78 ? 5.281 -7.907 9.538 1.00 97.12 78 ALA A O 1
ATOM 627 N N . ARG A 1 79 ? 3.513 -8.854 10.545 1.00 94.25 79 ARG A N 1
ATOM 628 C CA . ARG A 1 79 ? 4.251 -9.444 11.678 1.00 94.25 79 ARG A CA 1
ATOM 629 C C . ARG A 1 79 ? 4.724 -10.875 11.439 1.00 94.25 79 ARG A C 1
ATOM 631 O O . ARG A 1 79 ? 5.298 -11.468 12.351 1.00 94.25 79 ARG A O 1
ATOM 638 N N . ARG A 1 80 ? 4.433 -11.462 10.276 1.00 87.12 80 ARG A N 1
ATOM 639 C CA . ARG A 1 80 ? 4.922 -12.808 9.973 1.00 87.12 80 ARG A CA 1
ATOM 640 C C . ARG A 1 80 ? 6.445 -12.763 9.775 1.00 87.12 80 ARG A C 1
ATOM 642 O O . ARG A 1 80 ? 6.915 -11.806 9.160 1.00 87.12 80 ARG A O 1
ATOM 649 N N . PRO A 1 81 ? 7.180 -13.728 10.356 1.00 68.25 81 PRO A N 1
ATOM 650 C CA . PRO A 1 81 ? 8.627 -13.832 10.205 1.00 68.25 81 PRO A CA 1
ATOM 651 C C . PRO A 1 81 ? 9.028 -14.222 8.783 1.00 68.25 81 PRO A C 1
ATOM 653 O O . PRO A 1 81 ? 8.193 -14.847 8.084 1.00 68.25 81 PRO A O 1
#

Secondary structure (DSSP, 8-state):
-HHHHHHHHHHHH-TT-THHHHHHHHHHHHTT-HHHHHHHHHHHHHH-TT-HHHHHHHHHHHHHTT-HHHHHHHHHHHT--

Sequence (81 aa):
QPARNYLRKGWELDPDNALFPYSLGLLEAELGDLSRAVGYLEECTAMQPDFSRAWYNLSLAYNQLGRTKEAEQAMNRARRP

Foldseek 3Di:
DVVLVVLVVVCVVPVLDLVSLQVQLVVCVVVVNLVSSLVSLVVSCVSPVQPLVSLQSNLVSCVVVVVNVSSVVSNVSSPDD